Protein AF-A0A975LE56-F1 (afdb_monomer_lite)

Foldseek 3Di:
DDDDPPDDQALVNLVVLLVQLVVCVVVPDDSQVSCVVVPHGPVRNVVSVDPPDDNHDPDPPPPDDDDDDD

Secondary structure (DSSP, 8-state):
----------HHHHHHHHHHHHHHHHTT--HHHHHHHTT--HHHHHHHHSTTS-SS--S------PPP--

pLDDT: mean 79.28, std 14.36, range [44.59, 96.12]

Sequence (70 aa):
MGGRRGRLISATDRKKAISLIREAVDNGARQEKACEEIGISLRTLQRWRSDSSPNEDQRPISKKKYPKID

Structure (mmCIF, N/CA/C/O backbone):
data_AF-A0A975LE56-F1
#
_entry.id   AF-A0A975LE56-F1
#
loop_
_atom_site.group_PDB
_atom_site.id
_atom_site.type_symbol
_atom_site.label_atom_id
_atom_site.label_alt_id
_atom_site.label_comp_id
_atom_site.label_asym_id
_atom_site.label_entity_id
_atom_site.label_seq_id
_atom_site.pdbx_PDB_ins_code
_atom_site.Cartn_x
_atom_site.Cartn_y
_atom_site.Cartn_z
_atom_site.occupancy
_atom_site.B_iso_or_equiv
_atom_site.auth_seq_id
_atom_site.auth_comp_id
_atom_site.auth_asym_id
_atom_site.auth_atom_id
_atom_site.pdbx_PDB_model_num
ATOM 1 N N . MET A 1 1 ? 13.008 21.582 -10.089 1.00 44.59 1 MET A N 1
ATOM 2 C CA . MET A 1 1 ? 12.648 21.043 -8.757 1.00 44.59 1 MET A CA 1
ATOM 3 C C . MET A 1 1 ? 12.991 19.558 -8.703 1.00 44.59 1 MET A C 1
ATOM 5 O O . MET A 1 1 ? 12.235 18.737 -9.206 1.00 44.59 1 MET A O 1
ATOM 9 N N . GLY A 1 2 ? 14.165 19.206 -8.176 1.00 48.34 2 GLY A N 1
ATOM 10 C CA . GLY A 1 2 ? 14.588 17.811 -8.030 1.00 48.34 2 GLY A CA 1
ATOM 11 C C . GLY A 1 2 ? 13.953 17.189 -6.792 1.00 48.34 2 GLY A C 1
ATOM 12 O O . GLY A 1 2 ? 14.535 17.235 -5.714 1.00 48.34 2 GLY A O 1
ATOM 13 N N . GLY A 1 3 ? 12.740 16.650 -6.926 1.00 53.44 3 GLY A N 1
ATOM 14 C CA . GLY A 1 3 ? 12.119 15.880 -5.851 1.00 53.44 3 GLY A CA 1
ATOM 15 C C . GLY A 1 3 ? 12.997 14.679 -5.494 1.00 53.44 3 GLY A C 1
ATOM 16 O O . GLY A 1 3 ? 13.476 13.982 -6.391 1.00 53.44 3 GLY A O 1
ATOM 17 N N . ARG A 1 4 ? 13.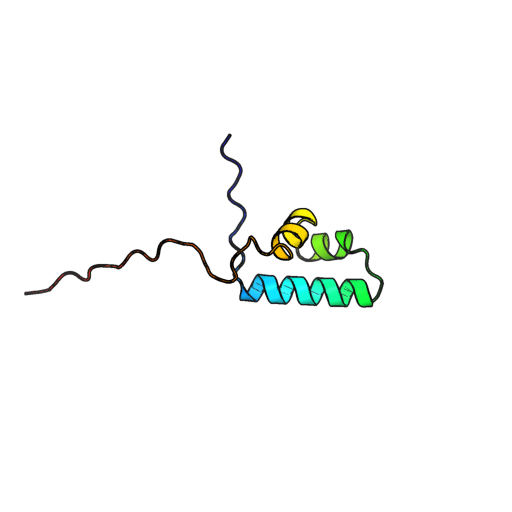224 14.446 -4.193 1.00 56.69 4 ARG A N 1
ATOM 18 C CA . ARG A 1 4 ? 13.897 13.244 -3.677 1.00 56.69 4 ARG A CA 1
ATOM 19 C C . ARG A 1 4 ? 13.288 12.024 -4.370 1.00 56.69 4 ARG A C 1
ATOM 21 O O . ARG A 1 4 ? 12.110 11.730 -4.177 1.00 56.69 4 ARG A O 1
ATOM 28 N N . ARG A 1 5 ? 14.074 11.349 -5.214 1.00 56.69 5 ARG A N 1
ATOM 29 C CA . ARG A 1 5 ? 13.664 10.099 -5.857 1.00 56.69 5 ARG A CA 1
ATOM 30 C C . ARG A 1 5 ? 13.303 9.133 -4.733 1.00 56.69 5 ARG A C 1
ATOM 32 O O . ARG A 1 5 ? 14.168 8.792 -3.930 1.00 56.69 5 ARG A O 1
ATOM 39 N N . GLY A 1 6 ? 12.019 8.787 -4.625 1.00 60.62 6 GLY A N 1
ATOM 40 C CA . GLY A 1 6 ? 11.540 7.854 -3.609 1.00 60.62 6 GLY A CA 1
ATOM 41 C C . GLY A 1 6 ? 12.394 6.588 -3.624 1.00 60.62 6 GLY A C 1
ATOM 42 O O . GLY A 1 6 ? 12.803 6.136 -4.697 1.00 60.62 6 GLY A O 1
ATOM 43 N N . ARG A 1 7 ? 12.703 6.052 -2.438 1.00 67.31 7 ARG A N 1
ATOM 44 C CA . ARG A 1 7 ? 13.444 4.793 -2.300 1.00 67.31 7 ARG A CA 1
ATOM 45 C C . ARG A 1 7 ? 12.748 3.734 -3.156 1.00 67.31 7 ARG A C 1
ATOM 47 O O . ARG A 1 7 ? 11.530 3.581 -3.070 1.00 67.31 7 ARG A O 1
ATOM 54 N N . LEU A 1 8 ? 13.508 3.062 -4.020 1.00 68.69 8 LEU A N 1
ATOM 55 C CA . LEU A 1 8 ? 12.947 2.038 -4.890 1.00 68.69 8 LEU A CA 1
ATOM 56 C C . LEU A 1 8 ? 12.561 0.836 -4.021 1.00 68.69 8 LEU A C 1
ATOM 58 O O . LEU A 1 8 ? 13.426 0.230 -3.395 1.00 68.69 8 LEU A O 1
ATOM 62 N N . ILE A 1 9 ? 11.266 0.547 -3.951 1.00 75.62 9 ILE A N 1
ATOM 63 C CA . ILE A 1 9 ? 10.722 -0.638 -3.289 1.00 75.62 9 ILE A CA 1
ATOM 64 C C . ILE A 1 9 ? 10.566 -1.692 -4.380 1.00 75.62 9 ILE A C 1
ATOM 66 O O . ILE A 1 9 ? 9.987 -1.397 -5.429 1.00 75.62 9 ILE A O 1
ATOM 70 N N . SER A 1 10 ? 11.127 -2.882 -4.162 1.00 80.12 10 SER A N 1
ATOM 71 C CA . SER A 1 10 ? 11.047 -3.967 -5.139 1.00 80.12 10 SER A CA 1
ATOM 72 C C . SER A 1 10 ? 9.587 -4.386 -5.356 1.00 80.12 10 SER A C 1
ATOM 74 O O . SER A 1 10 ? 8.707 -4.126 -4.531 1.00 80.12 10 SER A O 1
ATOM 76 N N . ALA A 1 11 ? 9.295 -5.049 -6.470 1.00 80.94 11 ALA A N 1
ATOM 77 C CA . ALA A 1 11 ? 7.936 -5.502 -6.741 1.00 80.94 11 ALA A CA 1
ATOM 78 C C . ALA A 1 11 ? 7.436 -6.551 -5.738 1.00 80.94 11 ALA A C 1
ATOM 80 O O . ALA A 1 11 ? 6.245 -6.584 -5.422 1.00 80.94 11 ALA A O 1
ATOM 81 N N . THR A 1 12 ? 8.338 -7.377 -5.205 1.00 83.44 12 THR A N 1
ATOM 82 C CA . THR A 1 12 ? 8.028 -8.345 -4.148 1.00 83.44 12 THR A CA 1
ATOM 83 C C . THR A 1 12 ? 7.702 -7.633 -2.839 1.00 83.44 12 THR A C 1
ATOM 85 O O . THR A 1 12 ? 6.659 -7.912 -2.245 1.00 83.44 12 THR A O 1
ATOM 88 N N . ASP A 1 13 ? 8.509 -6.646 -2.440 1.00 86.50 13 ASP A N 1
ATOM 89 C CA . ASP A 1 13 ? 8.248 -5.822 -1.254 1.00 86.50 13 ASP A CA 1
ATOM 90 C C . ASP A 1 13 ? 6.936 -5.037 -1.385 1.00 86.50 13 ASP A C 1
ATOM 92 O O . ASP A 1 13 ? 6.146 -4.987 -0.446 1.00 86.50 13 ASP A O 1
ATOM 96 N N . ARG A 1 14 ? 6.643 -4.484 -2.570 1.00 87.69 14 ARG A N 1
ATOM 97 C CA . ARG A 1 14 ? 5.370 -3.806 -2.866 1.00 87.69 14 ARG A CA 1
ATOM 98 C C . ARG A 1 14 ? 4.178 -4.741 -2.688 1.00 87.69 14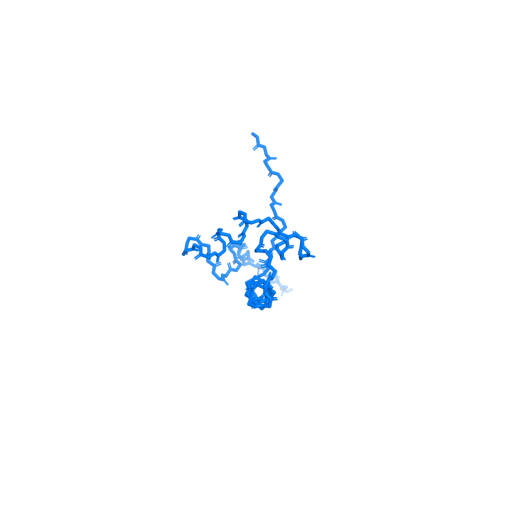 ARG A C 1
ATOM 100 O O . ARG A 1 14 ? 3.208 -4.363 -2.036 1.00 87.69 14 ARG A O 1
ATOM 107 N N . LYS A 1 15 ? 4.228 -5.955 -3.248 1.00 87.25 15 LYS A N 1
ATOM 108 C CA . LYS A 1 15 ? 3.153 -6.951 -3.089 1.00 87.25 15 LYS A CA 1
ATOM 109 C C . LYS A 1 15 ? 2.948 -7.310 -1.618 1.00 87.25 15 LYS A C 1
ATOM 111 O O . LYS A 1 15 ? 1.810 -7.320 -1.153 1.00 87.25 15 LYS A O 1
ATOM 116 N N . LYS A 1 16 ? 4.041 -7.526 -0.879 1.00 90.94 16 LYS A N 1
ATOM 117 C CA . LYS A 1 16 ? 4.002 -7.816 0.559 1.00 90.94 16 LYS A CA 1
ATOM 118 C C . LYS A 1 16 ? 3.380 -6.665 1.350 1.00 90.94 16 LYS A C 1
ATOM 120 O O . LYS A 1 16 ? 2.464 -6.892 2.129 1.00 90.94 16 LYS A O 1
ATOM 125 N N . ALA A 1 17 ? 3.807 -5.432 1.093 1.00 91.75 17 ALA A N 1
ATOM 126 C CA . ALA A 1 17 ? 3.264 -4.236 1.728 1.00 91.75 17 ALA A CA 1
ATOM 127 C C . ALA A 1 17 ? 1.759 -4.054 1.454 1.00 91.75 17 ALA A C 1
ATOM 129 O O . ALA A 1 17 ? 0.998 -3.776 2.375 1.00 91.75 17 ALA A O 1
ATOM 130 N N . ILE A 1 18 ? 1.303 -4.268 0.213 1.00 90.69 18 ILE A N 1
ATOM 131 C CA . ILE A 1 18 ? -0.131 -4.227 -0.128 1.00 90.69 18 ILE A CA 1
ATOM 132 C C . ILE A 1 18 ? -0.910 -5.305 0.636 1.00 90.69 18 ILE A C 1
ATOM 134 O O . ILE A 1 18 ? -2.021 -5.031 1.088 1.00 90.69 18 ILE A O 1
ATOM 138 N N . SER A 1 19 ? -0.345 -6.508 0.776 1.00 92.69 19 SER A N 1
ATOM 139 C CA . SER A 1 19 ? -0.960 -7.607 1.529 1.00 92.69 19 SER A CA 1
ATOM 140 C C . SER A 1 19 ? -1.101 -7.268 3.011 1.00 92.69 19 SER A C 1
ATOM 142 O O . SER A 1 19 ? -2.194 -7.393 3.549 1.00 92.69 19 SER A O 1
ATOM 144 N N . LEU A 1 20 ? -0.036 -6.767 3.644 1.00 94.31 20 LEU A N 1
ATOM 145 C CA . LEU A 1 20 ? -0.045 -6.368 5.056 1.00 94.31 20 LEU A CA 1
ATOM 146 C C . LEU A 1 20 ? -1.037 -5.230 5.321 1.00 94.31 20 LEU A C 1
ATOM 148 O O . LEU A 1 20 ? -1.784 -5.270 6.291 1.00 94.31 20 LEU A O 1
ATOM 152 N N . ILE A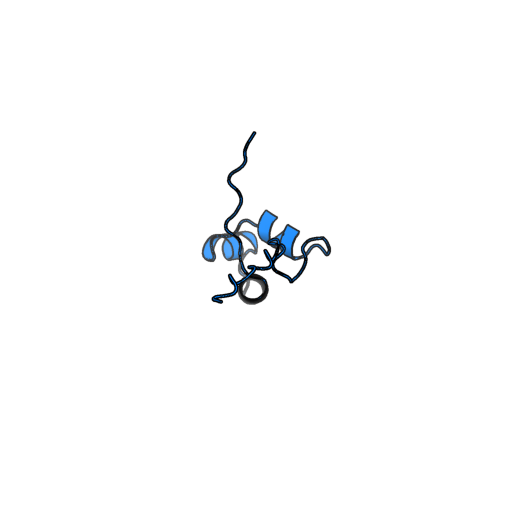 1 21 ? -1.103 -4.235 4.428 1.00 94.06 21 ILE A N 1
ATOM 153 C CA . ILE A 1 21 ? -2.090 -3.153 4.547 1.00 94.06 21 ILE A CA 1
ATOM 154 C C . ILE A 1 21 ? -3.514 -3.696 4.423 1.00 94.06 21 ILE A C 1
ATOM 156 O O . ILE A 1 21 ? -4.393 -3.259 5.157 1.00 94.06 21 ILE A O 1
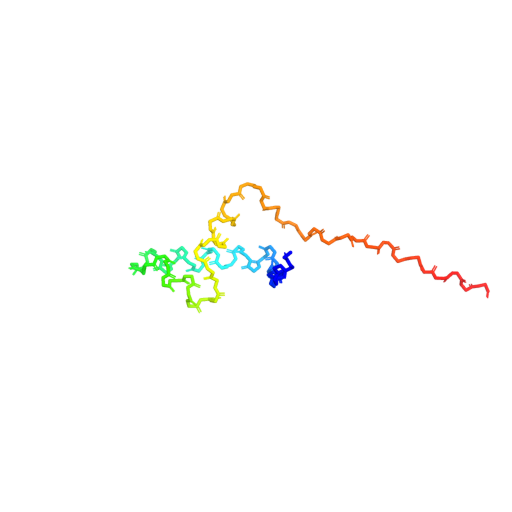ATOM 160 N N . ARG A 1 22 ? -3.761 -4.621 3.487 1.00 93.69 22 ARG A N 1
ATOM 161 C CA . ARG A 1 22 ? -5.081 -5.250 3.340 1.00 93.69 22 ARG A CA 1
ATOM 162 C C . ARG A 1 22 ? -5.475 -6.010 4.599 1.00 93.69 22 ARG A C 1
ATOM 164 O O . ARG A 1 22 ? -6.584 -5.808 5.065 1.00 93.69 22 ARG A O 1
ATOM 171 N N . GLU A 1 23 ? -4.569 -6.810 5.149 1.00 95.62 23 GLU A N 1
ATOM 172 C CA . GLU A 1 23 ? -4.793 -7.556 6.390 1.00 95.62 23 GLU A CA 1
ATOM 173 C C . GLU A 1 23 ? -5.092 -6.618 7.565 1.00 95.62 23 GLU A C 1
ATOM 175 O O . GLU A 1 23 ? -6.079 -6.806 8.269 1.00 95.62 23 GLU A O 1
ATOM 180 N N . ALA A 1 24 ? -4.312 -5.549 7.738 1.00 95.44 24 ALA A N 1
ATOM 181 C CA . ALA A 1 24 ? -4.564 -4.565 8.786 1.00 95.44 24 ALA A CA 1
ATOM 182 C C . ALA A 1 24 ? -5.943 -3.899 8.635 1.00 95.44 24 ALA A C 1
ATOM 184 O O . ALA A 1 24 ? -6.659 -3.728 9.619 1.00 95.44 24 ALA A O 1
ATOM 185 N N . VAL A 1 25 ? -6.329 -3.536 7.407 1.00 95.25 25 VAL A N 1
ATOM 186 C CA . VAL A 1 25 ? -7.636 -2.922 7.123 1.00 95.25 25 VAL A CA 1
ATOM 187 C C . VAL A 1 25 ? -8.788 -3.898 7.358 1.00 95.25 25 VAL A C 1
ATOM 189 O O . VAL A 1 25 ? -9.813 -3.488 7.894 1.00 95.25 25 VAL A O 1
ATOM 192 N N . ASP A 1 26 ? -8.616 -5.171 7.004 1.00 96.06 26 ASP A N 1
ATOM 193 C CA . ASP A 1 26 ? -9.595 -6.236 7.262 1.00 96.06 26 ASP A CA 1
ATOM 194 C C . ASP A 1 26 ? -9.825 -6.438 8.769 1.00 96.06 26 ASP A C 1
ATOM 196 O O . ASP A 1 26 ? -10.957 -6.557 9.225 1.00 96.06 26 ASP A O 1
ATOM 200 N N . ASN A 1 27 ? -8.760 -6.304 9.566 1.00 96.12 27 ASN A N 1
ATOM 201 C CA . ASN A 1 27 ? -8.819 -6.279 11.031 1.00 96.12 27 ASN A CA 1
ATOM 202 C C . ASN A 1 27 ? -9.347 -4.947 11.617 1.00 96.12 27 ASN A C 1
ATOM 204 O O . ASN A 1 27 ? -9.313 -4.743 12.830 1.00 96.12 27 ASN A O 1
ATOM 208 N N . GLY A 1 28 ? -9.827 -4.019 10.781 1.00 95.62 28 GLY A N 1
ATOM 209 C CA . GLY A 1 28 ? -10.455 -2.762 11.202 1.00 95.62 28 GLY A CA 1
ATOM 210 C C . GLY A 1 28 ? -9.519 -1.553 11.296 1.00 95.62 28 GLY A C 1
ATOM 211 O O . GLY A 1 28 ? -9.950 -0.477 11.721 1.00 95.62 28 GLY A O 1
ATOM 212 N N . ALA A 1 29 ? -8.250 -1.669 10.891 1.00 94.81 29 ALA A N 1
ATOM 213 C CA . ALA A 1 29 ? -7.344 -0.524 10.868 1.00 94.81 29 ALA A CA 1
ATOM 214 C C . ALA A 1 29 ? -7.725 0.478 9.767 1.00 94.81 29 ALA A C 1
ATOM 216 O O . ALA A 1 29 ? -8.134 0.128 8.658 1.00 94.81 29 ALA A O 1
ATOM 217 N N . ARG A 1 30 ? -7.501 1.770 10.027 1.00 95.44 30 ARG A N 1
ATOM 218 C CA . ARG A 1 30 ? -7.582 2.779 8.963 1.00 95.44 30 ARG A CA 1
ATOM 219 C C . ARG A 1 30 ? -6.450 2.559 7.965 1.00 95.44 30 ARG A C 1
ATOM 221 O O . ARG A 1 30 ? -5.290 2.476 8.359 1.00 95.44 30 ARG A O 1
ATOM 228 N N . GLN A 1 31 ? -6.773 2.562 6.670 1.00 93.00 31 GLN A N 1
ATOM 229 C CA . GLN A 1 31 ? -5.782 2.363 5.603 1.00 93.00 31 GLN A CA 1
ATOM 230 C C . GLN A 1 31 ? -4.622 3.369 5.692 1.00 93.00 31 GLN A C 1
ATOM 232 O O . GLN A 1 31 ? -3.481 2.999 5.440 1.00 93.00 31 GLN A O 1
ATOM 237 N N . GLU A 1 32 ? -4.894 4.618 6.078 1.00 92.94 32 GLU A N 1
ATOM 238 C CA . GLU A 1 32 ? -3.861 5.638 6.305 1.00 92.94 32 GLU A CA 1
ATOM 239 C C . GLU A 1 32 ? -2.890 5.232 7.414 1.00 92.94 32 GLU A C 1
ATOM 241 O O . GLU A 1 32 ? -1.685 5.221 7.181 1.00 92.94 32 GLU A O 1
ATOM 246 N N . LYS A 1 33 ? -3.411 4.791 8.565 1.00 94.56 33 LYS A N 1
ATOM 247 C CA . LYS A 1 33 ? -2.601 4.318 9.694 1.00 94.56 33 LYS A CA 1
ATOM 248 C C . LYS A 1 33 ? -1.778 3.088 9.319 1.00 94.56 33 LYS A C 1
ATOM 250 O O . LYS A 1 33 ? -0.586 3.056 9.581 1.00 94.56 33 LYS A O 1
ATOM 255 N N . ALA A 1 34 ? -2.375 2.130 8.612 1.00 95.06 34 ALA A N 1
ATOM 256 C CA . ALA A 1 34 ? -1.656 0.956 8.119 1.00 95.06 34 ALA A CA 1
ATOM 257 C C . ALA A 1 34 ? -0.515 1.316 7.144 1.00 95.06 34 ALA A C 1
ATOM 259 O O . ALA A 1 34 ? 0.519 0.654 7.132 1.00 95.06 34 ALA A O 1
ATOM 260 N N . CYS A 1 35 ? -0.680 2.366 6.330 1.00 93.06 35 CYS A N 1
ATOM 261 C C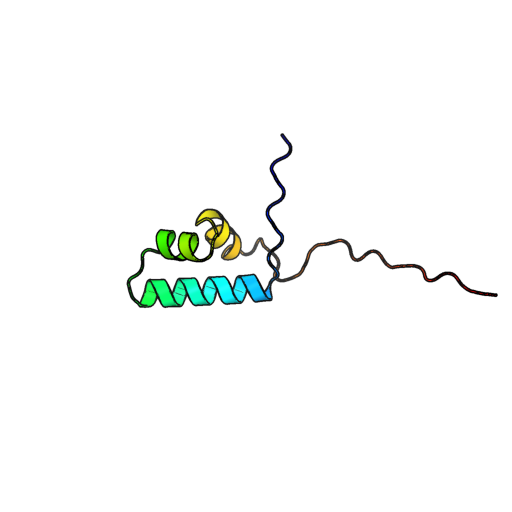A . CYS A 1 35 ? 0.391 2.870 5.467 1.00 93.06 35 CYS A CA 1
ATOM 262 C C . CYS A 1 35 ? 1.519 3.521 6.284 1.00 93.06 35 CYS A C 1
ATOM 264 O O . CYS A 1 35 ? 2.692 3.257 6.008 1.00 93.06 35 CYS A O 1
ATOM 266 N N . GLU A 1 36 ? 1.164 4.343 7.279 1.00 92.44 36 GLU A N 1
ATOM 267 C CA . GLU A 1 36 ? 2.116 5.015 8.173 1.00 92.44 36 GLU A CA 1
ATOM 268 C C . GLU A 1 36 ? 2.997 4.010 8.930 1.00 92.44 36 GLU A C 1
ATOM 270 O O . GLU A 1 36 ? 4.215 4.182 8.947 1.00 92.44 36 GLU A O 1
ATOM 275 N N . GLU A 1 37 ? 2.413 2.928 9.459 1.00 93.06 37 GLU A N 1
ATOM 276 C CA . GLU A 1 37 ? 3.133 1.894 10.224 1.00 93.06 37 GLU A CA 1
ATOM 277 C C . GLU A 1 37 ? 4.261 1.226 9.427 1.00 93.06 37 GLU A C 1
ATOM 279 O O . GLU A 1 37 ? 5.331 0.939 9.961 1.00 93.06 37 GLU A O 1
ATOM 284 N N . ILE A 1 38 ? 4.060 1.008 8.124 1.00 89.62 38 ILE A N 1
ATOM 285 C CA . ILE A 1 38 ? 5.084 0.413 7.250 1.00 89.62 38 ILE A CA 1
ATOM 286 C C . ILE A 1 38 ? 5.933 1.463 6.514 1.00 89.62 38 ILE A C 1
ATOM 288 O O . ILE A 1 38 ? 6.715 1.125 5.621 1.00 89.62 38 ILE A O 1
ATOM 292 N N . GLY A 1 39 ? 5.779 2.744 6.861 1.00 88.81 39 GLY A N 1
ATOM 293 C CA . GLY A 1 39 ? 6.594 3.842 6.347 1.00 88.81 39 GLY A CA 1
ATOM 294 C C . GLY A 1 39 ? 6.291 4.254 4.904 1.00 88.81 39 GLY A C 1
ATOM 295 O O . GLY A 1 39 ? 7.171 4.792 4.226 1.00 88.81 39 GLY A O 1
ATOM 296 N N . ILE A 1 40 ? 5.071 4.017 4.406 1.00 89.38 40 ILE A N 1
ATOM 297 C CA . ILE A 1 40 ? 4.643 4.493 3.084 1.00 89.38 40 ILE A CA 1
ATOM 298 C C . ILE A 1 40 ? 3.494 5.493 3.189 1.00 89.38 40 ILE A C 1
ATOM 300 O O . ILE A 1 40 ? 2.686 5.471 4.106 1.00 89.38 40 ILE A O 1
ATOM 304 N N . SER A 1 41 ? 3.384 6.379 2.202 1.00 89.50 41 SER A N 1
ATOM 305 C CA . SER A 1 41 ? 2.230 7.277 2.112 1.00 89.50 41 SER A CA 1
ATOM 306 C C . SER A 1 41 ? 1.028 6.584 1.461 1.00 89.50 41 SER A C 1
ATOM 308 O O . SER A 1 41 ? 1.199 5.735 0.579 1.00 89.50 41 SER A O 1
ATOM 310 N N . LEU A 1 42 ? -0.190 7.026 1.787 1.00 89.75 42 LEU A N 1
ATOM 311 C CA . LEU A 1 42 ? -1.410 6.593 1.093 1.00 89.75 42 LEU A CA 1
ATOM 312 C C . LEU A 1 42 ? -1.308 6.803 -0.430 1.00 89.75 42 LEU A C 1
ATOM 314 O O . LEU A 1 42 ? -1.721 5.950 -1.215 1.00 89.75 42 LEU A O 1
ATOM 318 N N . ARG A 1 43 ? -0.692 7.909 -0.862 1.00 88.19 43 ARG A N 1
ATOM 319 C CA . ARG A 1 43 ? -0.450 8.210 -2.281 1.00 88.19 43 ARG A CA 1
ATOM 320 C C . ARG A 1 43 ? 0.454 7.164 -2.943 1.00 88.19 43 ARG A C 1
ATOM 322 O O . ARG A 1 43 ? 0.247 6.818 -4.106 1.00 88.19 43 ARG A O 1
ATOM 329 N N . THR A 1 44 ? 1.441 6.642 -2.211 1.00 87.69 44 THR A N 1
ATOM 330 C CA . THR A 1 44 ? 2.298 5.538 -2.671 1.00 87.69 44 THR A CA 1
ATOM 331 C C . THR A 1 44 ? 1.473 4.271 -2.880 1.00 87.69 44 THR A C 1
ATOM 333 O O . THR A 1 44 ? 1.576 3.662 -3.942 1.00 87.69 44 THR A O 1
ATOM 336 N N . LEU A 1 45 ? 0.605 3.917 -1.925 1.00 89.00 45 LEU A N 1
ATOM 337 C CA . LEU A 1 45 ? -0.298 2.768 -2.048 1.00 89.00 45 LEU A CA 1
ATOM 338 C C . LEU A 1 45 ? -1.261 2.911 -3.237 1.00 89.00 45 LEU A C 1
ATOM 340 O O . LEU A 1 45 ? -1.454 1.959 -3.988 1.00 89.00 45 LEU A O 1
ATOM 344 N N . GLN A 1 46 ? -1.853 4.089 -3.434 1.00 88.06 46 GLN A N 1
ATOM 345 C CA . GLN A 1 46 ? -2.746 4.357 -4.568 1.00 88.06 46 GLN A CA 1
ATOM 346 C C . GLN A 1 46 ? -2.015 4.181 -5.900 1.00 88.06 46 GLN A C 1
ATOM 348 O O . GLN A 1 46 ? -2.475 3.433 -6.759 1.00 88.06 46 GLN A O 1
ATOM 353 N N . ARG A 1 47 ? -0.825 4.778 -6.034 1.00 85.31 47 ARG A N 1
ATOM 354 C CA . ARG A 1 47 ? 0.035 4.612 -7.214 1.00 85.31 47 ARG A CA 1
ATOM 355 C C . ARG A 1 47 ? 0.415 3.149 -7.447 1.00 85.31 47 ARG A C 1
ATOM 357 O O . ARG A 1 47 ? 0.554 2.727 -8.588 1.00 85.31 47 ARG A O 1
ATOM 364 N N . TRP A 1 48 ? 0.574 2.374 -6.377 1.00 85.94 48 TRP A N 1
ATOM 365 C CA . TRP A 1 48 ? 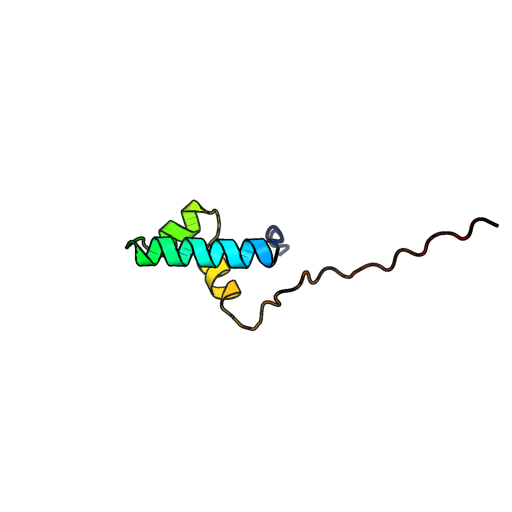0.814 0.940 -6.452 1.00 85.94 48 TRP A CA 1
ATOM 366 C C . TRP A 1 48 ? -0.416 0.102 -6.821 1.00 85.94 48 TRP A C 1
ATOM 368 O O . TRP A 1 48 ? -0.257 -1.060 -7.184 1.00 85.94 48 TRP A O 1
ATOM 378 N N . ARG A 1 49 ? -1.632 0.628 -6.716 1.00 80.88 49 ARG A N 1
ATOM 379 C CA . ARG A 1 49 ? -2.838 -0.046 -7.218 1.00 80.88 49 ARG A CA 1
ATOM 380 C C . ARG A 1 49 ? -3.134 0.320 -8.672 1.00 80.88 49 ARG A C 1
ATOM 382 O O . ARG A 1 49 ? -3.851 -0.413 -9.337 1.00 80.88 49 ARG A O 1
ATOM 389 N N . SER A 1 50 ? -2.578 1.424 -9.164 1.00 77.88 50 SER A N 1
ATOM 390 C CA . SER A 1 50 ? -2.715 1.836 -10.558 1.00 77.88 50 SER A CA 1
ATOM 391 C C . SER A 1 50 ? -1.878 0.964 -11.503 1.00 77.88 50 SER A C 1
ATOM 393 O O . SER A 1 50 ? -0.715 0.663 -11.223 1.00 77.88 50 SER A O 1
ATOM 395 N N . ASP A 1 51 ? -2.455 0.642 -12.662 1.00 60.62 51 ASP A N 1
ATOM 396 C CA . ASP A 1 51 ? -1.852 -0.177 -13.731 1.00 60.62 51 ASP A CA 1
ATOM 397 C C . ASP A 1 51 ? -0.547 0.426 -14.293 1.00 60.62 51 ASP A C 1
ATOM 399 O O . ASP A 1 51 ? 0.363 -0.265 -14.735 1.00 60.62 51 ASP A O 1
ATOM 403 N N . SER A 1 52 ? -0.390 1.745 -14.153 1.00 62.09 52 SER A N 1
ATOM 404 C CA . SER A 1 52 ? 0.757 2.511 -14.652 1.00 62.09 52 SER A CA 1
ATOM 405 C C . SER A 1 52 ? 2.084 2.270 -13.907 1.00 62.09 52 SER A C 1
ATOM 407 O O . SER A 1 52 ? 3.088 2.898 -14.250 1.00 62.09 52 SER A O 1
ATOM 409 N N . SER A 1 53 ? 2.124 1.428 -12.869 1.00 61.94 53 SER A N 1
ATOM 410 C CA . SER A 1 53 ? 3.356 1.131 -12.130 1.00 61.94 53 SER A CA 1
ATOM 411 C C . SER A 1 53 ? 3.782 -0.318 -12.382 1.00 61.94 53 SER A C 1
ATOM 413 O O . SER A 1 53 ? 3.291 -1.202 -11.667 1.00 61.94 53 SER A O 1
ATOM 415 N N . PRO A 1 54 ? 4.698 -0.568 -13.339 1.00 63.94 54 PRO A N 1
ATOM 416 C CA . PRO A 1 54 ? 5.127 -1.916 -13.694 1.00 63.94 54 PRO A CA 1
ATOM 417 C C . PRO A 1 54 ? 5.597 -2.718 -12.478 1.00 63.94 54 PRO A C 1
ATOM 419 O O . PRO A 1 54 ? 6.127 -2.174 -11.506 1.00 63.94 54 PRO A O 1
ATOM 422 N N . ASN A 1 55 ? 5.366 -4.029 -12.538 1.00 60.81 55 ASN A N 1
ATOM 423 C CA . ASN A 1 55 ? 5.801 -5.001 -11.531 1.00 60.81 55 ASN A CA 1
ATOM 424 C C . ASN A 1 55 ? 7.295 -5.340 -11.635 1.00 60.81 55 ASN A C 1
ATOM 426 O O . ASN A 1 55 ? 7.752 -6.236 -10.943 1.00 60.81 55 ASN A O 1
ATOM 430 N N . GLU A 1 56 ? 8.048 -4.652 -12.485 1.00 61.97 56 GLU A N 1
ATOM 431 C CA . GLU A 1 56 ? 9.449 -4.947 -12.762 1.00 61.97 56 GLU A CA 1
ATOM 432 C C . GLU A 1 56 ? 10.308 -3.731 -12.404 1.00 61.97 56 GLU A C 1
ATOM 434 O O . GLU A 1 56 ? 9.867 -2.579 -12.507 1.00 61.97 56 GLU A O 1
ATOM 439 N N . ASP A 1 57 ? 11.544 -3.988 -11.976 1.00 61.44 57 ASP A N 1
ATOM 440 C CA . ASP A 1 57 ? 12.542 -2.942 -11.782 1.00 61.44 57 ASP A CA 1
ATOM 441 C C . ASP A 1 57 ? 12.834 -2.279 -13.138 1.00 61.44 57 ASP A C 1
ATOM 443 O O . ASP A 1 57 ? 13.329 -2.909 -14.067 1.00 61.44 57 ASP A O 1
ATOM 447 N N . GLN A 1 58 ? 12.479 -1.000 -13.276 1.00 66.00 58 GLN A N 1
ATOM 448 C CA . GLN A 1 58 ? 12.687 -0.247 -14.516 1.00 66.00 58 GLN A CA 1
ATOM 449 C C . GLN A 1 58 ? 14.093 0.357 -14.632 1.00 66.00 58 GLN A C 1
ATOM 451 O O . GLN A 1 58 ? 14.302 1.265 -15.444 1.00 66.00 58 GLN A O 1
ATOM 456 N N . ARG A 1 59 ? 15.073 -0.060 -13.814 1.00 64.88 59 ARG A N 1
ATOM 457 C CA . ARG A 1 59 ? 16.436 0.429 -14.020 1.00 64.88 59 ARG A CA 1
ATOM 458 C C . ARG A 1 59 ? 16.919 -0.069 -15.378 1.00 64.88 59 ARG A C 1
ATOM 460 O O . ARG A 1 59 ? 16.729 -1.239 -15.710 1.00 64.88 59 ARG A O 1
ATOM 467 N N . PRO A 1 60 ? 17.575 0.792 -16.167 1.00 65.94 60 PRO A N 1
ATOM 468 C CA . PRO A 1 60 ? 18.250 0.329 -17.361 1.00 65.94 60 PRO A CA 1
ATOM 469 C C . PRO A 1 60 ? 19.273 -0.732 -16.947 1.00 65.94 60 PRO A C 1
ATOM 471 O O . PRO A 1 60 ? 20.221 -0.452 -16.210 1.00 65.94 60 PRO A O 1
ATOM 474 N N . ILE A 1 61 ? 19.055 -1.966 -17.401 1.00 62.62 61 ILE A N 1
ATOM 475 C CA . ILE A 1 61 ? 20.018 -3.054 -17.263 1.00 62.62 61 ILE A CA 1
ATOM 476 C C . ILE A 1 61 ? 21.173 -2.718 -18.202 1.00 62.62 61 ILE A C 1
ATOM 478 O O . ILE A 1 61 ? 21.150 -3.005 -19.400 1.00 62.62 61 ILE A O 1
ATOM 482 N N . SER A 1 62 ? 22.179 -2.034 -17.666 1.00 65.19 62 SER A N 1
ATOM 483 C CA . SER A 1 62 ? 23.422 -1.777 -18.381 1.00 65.19 62 SER A CA 1
ATOM 484 C C . SER A 1 62 ? 24.083 -3.118 -18.696 1.00 65.19 62 SER A C 1
ATOM 486 O O . SER A 1 62 ? 24.583 -3.794 -17.798 1.00 65.19 62 SER A O 1
ATOM 488 N N . LYS A 1 63 ? 24.097 -3.514 -19.976 1.00 68.81 63 LYS A N 1
ATOM 489 C CA . LYS A 1 63 ? 24.854 -4.681 -20.447 1.00 68.81 63 LYS A CA 1
ATOM 490 C C . LYS A 1 63 ? 26.339 -4.421 -20.188 1.00 68.81 63 LYS A C 1
ATOM 492 O O . LYS A 1 63 ? 26.978 -3.661 -20.914 1.00 68.81 63 LYS A O 1
ATOM 497 N N . LYS A 1 64 ? 26.883 -5.016 -19.126 1.00 62.56 64 LYS A N 1
ATOM 498 C CA . LYS A 1 64 ? 28.306 -4.919 -18.792 1.00 62.56 64 LYS A CA 1
ATOM 499 C C . LYS A 1 64 ? 29.085 -5.666 -19.880 1.00 62.56 64 LYS A C 1
ATOM 501 O O . LYS A 1 64 ? 28.972 -6.883 -19.990 1.00 62.56 64 LYS A O 1
ATOM 506 N N . LYS A 1 65 ? 29.830 -4.948 -20.726 1.00 67.25 65 LYS A N 1
ATOM 507 C CA . LYS A 1 65 ? 30.810 -5.580 -21.619 1.00 67.25 65 LYS A CA 1
ATOM 508 C C . LYS A 1 65 ? 31.959 -6.065 -20.736 1.00 67.25 65 LYS A C 1
ATOM 510 O O . LYS A 1 65 ? 32.621 -5.244 -20.106 1.00 67.25 65 LYS A O 1
ATOM 515 N N . TYR A 1 66 ? 32.153 -7.376 -20.637 1.00 69.50 66 TYR A N 1
ATOM 516 C CA . TYR A 1 66 ? 33.363 -7.921 -20.026 1.00 69.50 66 TYR A CA 1
ATOM 517 C C . TYR A 1 66 ? 34.544 -7.629 -20.963 1.00 69.50 66 TYR A C 1
ATOM 519 O O . TYR A 1 66 ? 34.396 -7.830 -22.173 1.00 69.50 66 TYR A O 1
ATOM 527 N N . PRO A 1 67 ? 35.681 -7.116 -20.459 1.00 76.44 67 PRO A N 1
ATOM 528 C CA . PRO A 1 67 ? 36.871 -6.968 -21.284 1.00 76.44 67 PRO A CA 1
ATOM 529 C C . PRO A 1 67 ? 37.349 -8.359 -21.714 1.00 76.44 67 PRO A C 1
ATOM 531 O O . PRO A 1 67 ? 37.446 -9.265 -20.886 1.00 76.44 67 PRO A O 1
ATOM 534 N N . LYS A 1 68 ? 37.611 -8.530 -23.014 1.00 75.00 68 LYS A N 1
ATOM 535 C CA . LYS A 1 68 ? 38.358 -9.686 -23.516 1.00 75.00 68 LYS A CA 1
ATOM 536 C C . LYS A 1 68 ? 39.788 -9.548 -23.004 1.00 75.00 68 LYS A C 1
ATOM 538 O O . LYS A 1 68 ? 40.408 -8.511 -23.214 1.00 75.00 68 LYS A O 1
ATOM 543 N N . ILE A 1 69 ? 40.238 -10.556 -22.271 1.00 72.12 69 ILE A N 1
ATOM 544 C CA . ILE A 1 69 ? 41.646 -10.744 -21.944 1.00 72.12 69 ILE A CA 1
ATOM 545 C C . ILE A 1 69 ? 42.184 -11.593 -23.099 1.00 72.12 69 ILE A C 1
ATOM 547 O O . ILE A 1 69 ? 41.737 -12.732 -23.251 1.00 72.12 69 ILE A O 1
ATOM 551 N N . ASP A 1 70 ? 43.005 -10.982 -23.954 1.00 66.12 70 ASP A N 1
ATOM 552 C CA . ASP A 1 70 ? 43.863 -11.665 -24.934 1.00 66.12 70 ASP A CA 1
ATOM 553 C C . ASP A 1 70 ? 45.080 -12.285 -24.231 1.00 66.12 70 ASP A C 1
ATOM 555 O O . ASP A 1 70 ? 45.583 -11.659 -23.264 1.00 66.12 70 ASP A O 1
#

Radius of gyration: 17.29 Å; chains: 1; bounding box: 54×33×36 Å